Protein AF-A0A962YBY5-F1 (afdb_monomer_lite)

Sequence (63 aa):
MNENHPASNQLTGARFLAEALKHCGVRDVFFIDAILRASLIEMEQVGINRVMVHSEKTAAYMA

Secondary structure (DSSP, 8-state):
------S-----HHHHHHHHHHHTT--EEEE-S-S-HHHHHHHHHTTPEEEE-SSHHHHHHH-

pLDDT: mean 76.64, std 13.69, range [37.12, 89.0]

Structure (mmCIF, N/CA/C/O 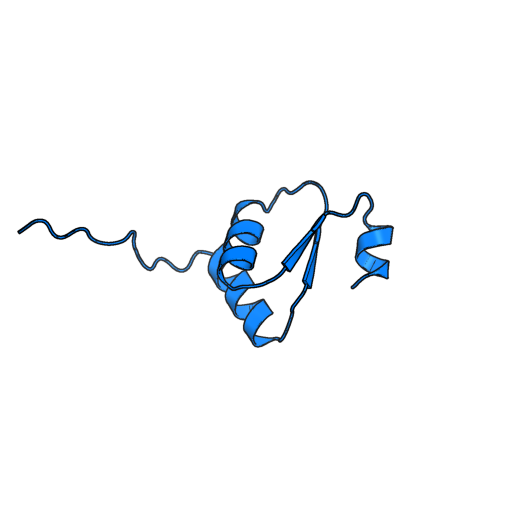backbone):
data_AF-A0A962YBY5-F1
#
_entry.id   AF-A0A962YBY5-F1
#
loop_
_atom_site.group_PDB
_atom_site.id
_atom_site.type_symbol
_atom_site.label_atom_id
_atom_site.label_alt_id
_atom_site.label_comp_id
_atom_site.label_asym_id
_atom_site.label_entity_id
_atom_site.label_seq_id
_atom_site.pdbx_PDB_ins_code
_atom_site.Cartn_x
_atom_site.Cartn_y
_atom_site.Cartn_z
_atom_site.occupancy
_atom_site.B_iso_or_equiv
_atom_site.auth_seq_id
_atom_site.auth_comp_id
_atom_site.auth_asym_id
_atom_site.auth_atom_id
_atom_site.pdbx_PDB_model_num
ATOM 1 N N . MET A 1 1 ? -10.398 7.635 38.472 1.00 39.06 1 MET A N 1
ATOM 2 C CA . MET A 1 1 ? -11.103 7.266 37.228 1.00 39.06 1 MET A CA 1
ATOM 3 C C . MET A 1 1 ? -10.354 7.956 36.107 1.00 39.06 1 MET A C 1
ATOM 5 O O . MET A 1 1 ? -10.411 9.171 36.038 1.00 39.06 1 MET A O 1
ATOM 9 N N . ASN A 1 2 ? -9.499 7.222 35.391 1.00 37.12 2 ASN A N 1
ATOM 10 C CA . ASN A 1 2 ? -8.652 7.779 34.335 1.00 37.12 2 ASN A CA 1
ATOM 11 C C . ASN A 1 2 ? -9.153 7.206 33.009 1.00 37.12 2 ASN A C 1
ATOM 13 O O . ASN A 1 2 ? -8.800 6.098 32.609 1.00 37.12 2 ASN A O 1
ATOM 17 N N . GLU A 1 3 ? -10.079 7.931 32.405 1.00 47.25 3 GLU A N 1
ATOM 18 C CA . GLU A 1 3 ? -10.660 7.649 31.102 1.00 47.25 3 GLU A CA 1
ATOM 19 C C . GLU A 1 3 ? -9.640 7.938 29.996 1.00 47.25 3 GLU A C 1
ATOM 21 O O . GLU A 1 3 ? -9.578 9.027 29.427 1.00 47.25 3 GLU A O 1
ATOM 26 N N . ASN A 1 4 ? -8.823 6.922 29.699 1.00 48.38 4 ASN A N 1
ATOM 27 C CA . ASN A 1 4 ? -8.094 6.816 28.440 1.00 48.38 4 ASN A CA 1
ATOM 28 C C . ASN A 1 4 ? -9.114 6.815 27.295 1.00 48.38 4 ASN A C 1
ATOM 30 O O . ASN A 1 4 ? -9.629 5.768 26.907 1.00 48.38 4 ASN A O 1
ATOM 34 N N . HIS A 1 5 ? -9.418 7.998 26.774 1.00 46.31 5 HIS A N 1
ATOM 35 C CA . HIS A 1 5 ? -10.086 8.156 25.495 1.00 46.31 5 HIS A CA 1
ATOM 36 C C . HIS A 1 5 ? -9.132 7.616 24.418 1.00 46.31 5 HIS A C 1
ATOM 38 O O . HIS A 1 5 ? -8.062 8.206 24.233 1.00 46.31 5 HIS A O 1
ATOM 44 N N . PRO A 1 6 ? -9.441 6.504 23.718 1.00 47.75 6 PRO A N 1
ATOM 45 C CA . PRO A 1 6 ? -8.658 6.139 22.551 1.00 47.75 6 PRO A CA 1
ATOM 46 C C . PRO A 1 6 ? -8.778 7.289 21.552 1.00 47.75 6 PRO A C 1
ATOM 48 O O . PRO A 1 6 ? -9.848 7.890 21.415 1.00 47.75 6 PRO A O 1
ATOM 51 N N . ALA A 1 7 ? -7.655 7.632 20.921 1.00 49.44 7 ALA A N 1
ATOM 52 C CA . ALA A 1 7 ? -7.567 8.695 19.935 1.00 49.44 7 ALA A CA 1
ATOM 53 C C . ALA A 1 7 ? -8.789 8.652 19.009 1.00 49.44 7 ALA A C 1
ATOM 55 O O . ALA A 1 7 ? -9.124 7.616 18.442 1.00 49.44 7 ALA A O 1
ATOM 56 N N . SER A 1 8 ? -9.478 9.788 18.963 1.00 48.03 8 SER A N 1
ATOM 57 C CA . SER A 1 8 ? -10.677 10.081 18.193 1.00 48.03 8 SER A CA 1
ATOM 58 C C . SER A 1 8 ? -10.892 9.188 16.964 1.00 48.03 8 SER A C 1
ATOM 60 O O . SER A 1 8 ? -10.023 9.115 16.097 1.00 48.03 8 SER A O 1
ATOM 62 N N . ASN A 1 9 ? -12.099 8.631 16.856 1.00 58.75 9 ASN A N 1
ATOM 63 C CA . ASN A 1 9 ? -12.712 7.994 15.683 1.00 58.75 9 ASN A CA 1
ATOM 64 C C . ASN A 1 9 ? -12.858 8.955 14.471 1.00 58.75 9 ASN A C 1
ATOM 66 O O . ASN A 1 9 ? -13.915 9.051 13.853 1.00 58.75 9 ASN A O 1
ATOM 70 N N . GLN A 1 10 ? -11.832 9.749 14.166 1.00 64.00 10 GLN A N 1
ATOM 71 C CA . GLN A 1 10 ? -11.813 10.649 13.022 1.00 64.00 10 GLN A CA 1
ATOM 72 C C . GLN A 1 10 ? -11.466 9.830 11.785 1.00 64.00 10 GLN A C 1
ATOM 74 O O . GLN A 1 10 ? -10.330 9.389 11.620 1.00 64.00 10 GLN A O 1
ATOM 79 N N . LEU A 1 11 ? -12.460 9.621 10.922 1.00 73.19 11 LEU A N 1
ATOM 80 C CA . LEU A 1 11 ? -12.272 9.006 9.616 1.00 73.19 11 LEU A CA 1
ATOM 81 C C . LEU A 1 11 ? -11.311 9.878 8.797 1.00 73.19 11 LEU A C 1
ATOM 83 O O . LEU A 1 11 ? -11.690 10.917 8.257 1.00 73.19 11 LEU A O 1
ATOM 87 N N . THR A 1 12 ? -10.046 9.475 8.737 1.00 84.94 12 THR A N 1
ATOM 88 C CA . THR A 1 12 ? -9.059 10.129 7.880 1.00 84.94 12 THR A CA 1
ATOM 89 C C . THR A 1 12 ? -9.283 9.699 6.430 1.00 84.94 12 THR A C 1
ATOM 91 O O . THR A 1 12 ? -9.790 8.608 6.165 1.00 84.94 12 THR A O 1
ATOM 94 N N . GLY A 1 13 ? -8.870 10.522 5.461 1.00 82.56 13 GLY A N 1
ATOM 95 C CA . GLY A 1 13 ? -8.941 10.132 4.044 1.00 82.56 13 GLY A CA 1
ATOM 96 C C . GLY A 1 13 ? -8.170 8.836 3.744 1.00 82.56 13 GLY A C 1
ATOM 97 O O . GLY A 1 13 ? -8.598 8.036 2.917 1.00 82.56 13 GLY A O 1
ATOM 98 N N . ALA A 1 14 ? -7.079 8.592 4.479 1.00 83.00 14 ALA A N 1
ATOM 99 C CA . ALA A 1 14 ? -6.305 7.352 4.438 1.00 83.00 14 ALA A CA 1
ATOM 100 C C . ALA A 1 14 ? -7.125 6.134 4.905 1.00 83.00 14 ALA A C 1
ATOM 102 O O . ALA A 1 14 ? -7.173 5.121 4.207 1.00 83.00 14 ALA A O 1
ATOM 103 N N . ARG A 1 15 ? -7.814 6.263 6.046 1.00 81.00 15 ARG A N 1
ATOM 104 C CA . ARG A 1 15 ? -8.695 5.233 6.611 1.00 81.00 15 ARG A CA 1
ATOM 105 C C . ARG A 1 15 ? -9.859 4.910 5.678 1.00 81.00 15 ARG A C 1
ATOM 107 O O . ARG A 1 15 ? -10.105 3.745 5.384 1.00 81.00 15 ARG A O 1
ATOM 114 N N . PHE A 1 16 ? -10.528 5.944 5.169 1.00 88.00 16 PHE A N 1
ATOM 115 C CA . PHE A 1 16 ? -11.638 5.790 4.231 1.00 88.00 16 PHE A CA 1
ATOM 116 C C . PHE A 1 16 ? -11.216 5.027 2.969 1.00 88.00 16 PHE A C 1
ATOM 118 O O . PHE A 1 16 ? -11.901 4.095 2.554 1.00 88.00 16 PHE A O 1
ATOM 125 N N . LEU A 1 17 ? -10.063 5.375 2.385 1.00 85.62 17 LEU A N 1
ATOM 126 C CA . LEU A 1 17 ? -9.546 4.689 1.201 1.00 85.62 17 LEU A CA 1
ATOM 127 C C . LEU A 1 17 ? -9.237 3.210 1.483 1.00 85.62 17 LEU A C 1
ATOM 129 O O . LEU A 1 17 ? -9.593 2.350 0.679 1.00 85.62 17 LEU A O 1
ATOM 133 N N . ALA A 1 18 ? -8.609 2.905 2.621 1.00 85.69 18 ALA A N 1
ATOM 134 C CA . ALA A 1 18 ? -8.303 1.531 3.017 1.00 85.69 18 ALA A CA 1
ATOM 135 C C . ALA A 1 18 ? -9.579 0.685 3.201 1.00 85.69 18 ALA A C 1
ATOM 137 O O . ALA A 1 18 ? -9.667 -0.436 2.697 1.00 85.69 18 ALA A O 1
ATOM 138 N N . GLU A 1 19 ? -10.596 1.234 3.869 1.00 86.31 19 GLU A N 1
ATOM 139 C CA . GLU A 1 19 ? -11.877 0.554 4.096 1.00 86.31 19 GLU A CA 1
ATOM 140 C C . GLU A 1 19 ? -12.692 0.373 2.805 1.00 86.31 19 G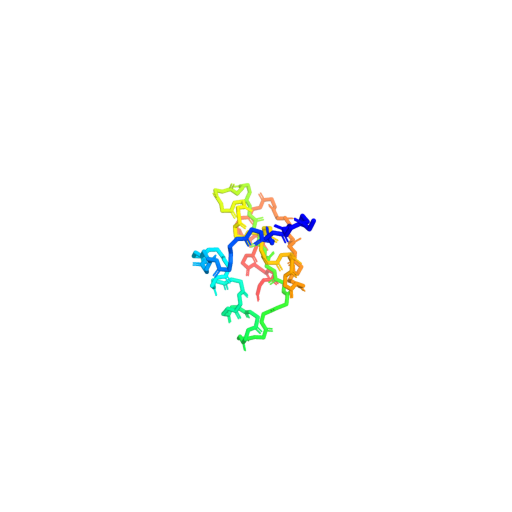LU A C 1
ATOM 142 O O . GLU A 1 19 ? -13.330 -0.671 2.625 1.00 86.31 19 GLU A O 1
ATOM 147 N N . ALA A 1 20 ? -12.634 1.341 1.885 1.00 88.19 20 ALA A N 1
ATOM 148 C CA . ALA A 1 20 ? -13.266 1.247 0.572 1.00 88.19 20 ALA A CA 1
ATOM 149 C C . ALA A 1 20 ? -12.623 0.150 -0.293 1.00 88.19 20 ALA A C 1
ATOM 151 O O . ALA A 1 20 ? -13.331 -0.693 -0.841 1.00 88.19 20 ALA A O 1
ATOM 152 N N . LEU A 1 21 ? -11.287 0.101 -0.367 1.00 88.38 21 LEU A N 1
ATOM 153 C CA . LEU A 1 21 ? -10.567 -0.934 -1.124 1.00 88.38 21 LEU A CA 1
ATOM 154 C C . LEU A 1 21 ? -10.834 -2.339 -0.573 1.00 88.38 21 LEU A C 1
ATOM 156 O O . LEU A 1 21 ? -11.036 -3.279 -1.343 1.00 88.38 21 LEU A O 1
ATOM 160 N N . LYS A 1 22 ? -10.915 -2.471 0.755 1.00 87.69 22 LYS A N 1
ATOM 161 C CA . LYS A 1 22 ? -11.292 -3.727 1.407 1.00 87.69 22 LYS A CA 1
ATOM 162 C C . LYS A 1 22 ? -12.710 -4.171 1.035 1.00 87.69 22 LYS A C 1
ATOM 164 O O . LYS A 1 22 ? -12.909 -5.346 0.737 1.00 87.69 22 LYS A O 1
ATOM 169 N N . HIS A 1 23 ? -13.683 -3.256 1.006 1.00 89.00 23 HIS A N 1
ATOM 170 C CA . HIS A 1 23 ? -15.048 -3.569 0.557 1.00 89.00 23 HIS A CA 1
ATOM 171 C C . HIS A 1 23 ? -15.114 -3.965 -0.921 1.00 89.00 23 HIS A C 1
ATOM 173 O O . HIS A 1 23 ? -15.928 -4.810 -1.287 1.00 89.00 23 HIS A O 1
ATOM 179 N N . CYS A 1 24 ? -14.230 -3.419 -1.757 1.00 87.94 24 CYS A N 1
ATOM 180 C CA . CYS A 1 24 ? -14.078 -3.838 -3.150 1.00 87.94 24 CYS A CA 1
ATOM 181 C C . CYS A 1 24 ? -13.396 -5.212 -3.312 1.00 87.94 24 CYS A C 1
ATOM 183 O O . CYS A 1 24 ? -13.281 -5.700 -4.433 1.00 87.94 24 CYS A O 1
ATOM 185 N N . GLY A 1 25 ? -12.946 -5.848 -2.224 1.00 87.06 25 GLY A N 1
ATOM 186 C CA . GLY A 1 25 ? -12.323 -7.173 -2.249 1.00 87.06 25 GLY A CA 1
ATOM 187 C C . GLY A 1 25 ? -10.838 -7.180 -2.621 1.00 87.06 25 GLY A C 1
ATOM 188 O O . GLY A 1 25 ? -10.296 -8.245 -2.917 1.00 87.06 25 GLY A O 1
ATOM 189 N N . VAL A 1 26 ? -10.171 -6.022 -2.597 1.00 88.25 26 VAL A N 1
ATOM 190 C CA . VAL A 1 26 ? -8.731 -5.907 -2.870 1.00 88.25 26 VAL A CA 1
ATOM 191 C C . VAL A 1 26 ? -7.931 -6.557 -1.736 1.00 88.25 26 VAL A C 1
ATOM 193 O O . VAL A 1 26 ? -8.206 -6.315 -0.560 1.00 88.25 26 VAL A O 1
ATOM 196 N N . ARG A 1 27 ? -6.940 -7.388 -2.089 1.00 85.25 27 ARG A N 1
ATOM 197 C CA . ARG A 1 27 ? -6.108 -8.149 -1.133 1.00 85.25 27 ARG A CA 1
ATOM 198 C C . ARG A 1 27 ? -4.661 -7.676 -1.072 1.00 85.25 27 ARG A C 1
ATOM 200 O O . ARG A 1 27 ? -4.089 -7.616 0.015 1.00 85.25 27 ARG A O 1
ATOM 207 N N . ASP A 1 28 ? -4.103 -7.312 -2.220 1.00 87.31 28 ASP A N 1
ATOM 208 C CA . ASP A 1 28 ? -2.697 -6.960 -2.372 1.00 87.31 28 ASP A CA 1
ATOM 209 C C . ASP A 1 28 ? -2.587 -5.599 -3.068 1.00 87.31 28 ASP A C 1
ATOM 211 O O . ASP A 1 28 ? -3.290 -5.324 -4.042 1.00 87.31 28 ASP A O 1
ATOM 215 N N . VAL A 1 29 ? -1.726 -4.726 -2.546 1.00 82.38 29 VAL A N 1
ATOM 216 C CA . VAL A 1 29 ? -1.444 -3.401 -3.112 1.00 82.38 29 VAL A CA 1
ATOM 217 C C . VAL A 1 29 ? 0.049 -3.290 -3.408 1.00 82.38 29 VAL A C 1
ATOM 219 O O . VAL A 1 29 ? 0.888 -3.399 -2.507 1.00 82.38 29 VAL A O 1
ATOM 222 N N . PHE A 1 30 ? 0.376 -3.037 -4.677 1.00 80.62 30 PHE A N 1
ATOM 223 C CA . PHE A 1 30 ? 1.741 -2.832 -5.160 1.00 80.62 30 PHE A CA 1
ATOM 224 C C . PHE A 1 30 ? 2.066 -1.338 -5.215 1.00 80.62 30 PHE A C 1
ATOM 226 O O . PHE A 1 30 ? 1.322 -0.561 -5.810 1.00 80.62 30 PHE A O 1
ATOM 233 N N . PHE A 1 31 ? 3.174 -0.920 -4.603 1.00 77.25 31 PHE A N 1
ATOM 234 C CA . PHE A 1 31 ? 3.547 0.497 -4.524 1.00 77.25 31 PHE A CA 1
ATOM 235 C C . PHE A 1 31 ? 5.063 0.710 -4.649 1.00 77.25 31 PHE A C 1
ATOM 237 O O . PHE A 1 31 ? 5.854 -0.210 -4.429 1.00 77.25 31 PHE A O 1
ATOM 244 N N . ILE A 1 32 ? 5.462 1.941 -4.987 1.00 77.38 32 ILE A N 1
ATOM 245 C CA . ILE A 1 32 ? 6.860 2.409 -5.071 1.00 77.38 32 ILE A CA 1
ATOM 246 C C . ILE A 1 32 ? 7.017 3.624 -4.160 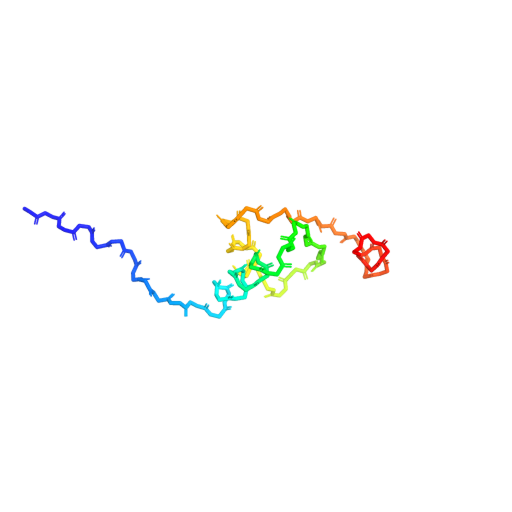1.00 77.38 32 ILE A C 1
ATOM 248 O O . ILE A 1 32 ? 6.038 4.334 -3.937 1.00 77.38 32 ILE A O 1
ATOM 252 N N . ASP A 1 33 ? 8.229 3.789 -3.614 1.00 64.94 33 ASP A N 1
ATOM 253 C CA . ASP A 1 33 ? 8.714 4.849 -2.711 1.00 64.94 33 ASP A CA 1
ATOM 254 C C . ASP A 1 33 ? 7.701 5.980 -2.423 1.00 64.94 33 ASP A C 1
ATOM 256 O O . ASP A 1 33 ? 7.389 6.824 -3.264 1.00 64.94 33 ASP A O 1
ATOM 260 N N . ALA A 1 34 ? 7.093 5.922 -1.233 1.00 63.19 34 ALA A N 1
ATOM 261 C CA . ALA A 1 34 ? 5.713 6.364 -1.056 1.00 63.19 34 ALA A CA 1
ATOM 262 C C . ALA A 1 34 ? 5.556 7.799 -0.521 1.00 63.19 34 ALA A C 1
ATOM 264 O O . ALA A 1 34 ? 5.941 8.123 0.606 1.00 63.19 34 ALA A O 1
ATOM 265 N N . ILE A 1 35 ? 4.819 8.620 -1.273 1.00 62.91 35 ILE A N 1
ATOM 266 C CA . ILE A 1 35 ? 4.201 9.873 -0.797 1.00 62.91 35 ILE A CA 1
ATOM 267 C C . ILE A 1 35 ? 2.988 9.564 0.117 1.00 62.91 35 ILE A C 1
ATOM 269 O O . ILE A 1 35 ? 2.643 10.350 0.994 1.00 62.91 35 ILE A O 1
ATOM 273 N N . LEU A 1 36 ? 2.387 8.372 -0.003 1.00 68.44 36 LEU A N 1
ATOM 274 C CA . LEU A 1 36 ? 1.161 7.951 0.699 1.00 68.44 36 LEU A CA 1
ATOM 275 C C . LEU A 1 36 ? 1.419 7.026 1.903 1.00 68.44 36 LEU A C 1
ATOM 277 O O . LEU A 1 36 ? 0.687 6.064 2.133 1.00 68.44 36 LEU A O 1
ATOM 281 N N . ARG A 1 37 ? 2.463 7.308 2.693 1.00 75.56 37 ARG A N 1
ATOM 282 C CA . ARG A 1 37 ? 2.855 6.470 3.846 1.00 75.56 37 ARG A CA 1
ATOM 283 C C . ARG A 1 37 ? 1.718 6.233 4.844 1.00 75.56 37 ARG A C 1
ATOM 285 O O . ARG A 1 37 ? 1.537 5.105 5.283 1.00 75.56 37 ARG A O 1
ATOM 292 N N . ALA A 1 38 ? 0.928 7.262 5.156 1.00 78.81 38 ALA A N 1
ATOM 293 C CA . ALA A 1 38 ? -0.198 7.138 6.085 1.00 78.81 38 ALA A CA 1
ATOM 294 C C . ALA A 1 38 ? -1.278 6.164 5.574 1.00 78.81 38 ALA A C 1
ATOM 296 O O . ALA A 1 38 ? -1.753 5.324 6.329 1.00 78.81 38 ALA A O 1
ATOM 297 N N . SER A 1 39 ? -1.617 6.217 4.283 1.00 78.38 39 SER A N 1
ATOM 298 C CA . SER A 1 39 ? -2.608 5.315 3.682 1.00 78.38 39 SER A CA 1
ATOM 299 C C . SER A 1 39 ? -2.132 3.868 3.644 1.00 78.38 39 SER A C 1
ATOM 301 O O . SER A 1 39 ? -2.916 2.969 3.920 1.00 78.38 39 SER A O 1
ATOM 303 N N . LEU A 1 40 ? -0.849 3.633 3.359 1.00 79.06 40 LEU A N 1
ATOM 304 C CA . LEU A 1 40 ? -0.274 2.284 3.368 1.00 79.06 40 LEU A CA 1
ATOM 305 C C . LEU A 1 40 ? -0.311 1.645 4.763 1.00 79.06 40 LEU A C 1
ATOM 307 O O . LEU A 1 40 ? -0.568 0.450 4.878 1.00 79.06 40 LEU A O 1
ATOM 311 N N . ILE A 1 41 ? -0.094 2.442 5.813 1.00 84.00 41 ILE A N 1
ATOM 312 C CA . ILE A 1 41 ? -0.187 1.977 7.203 1.00 84.00 41 ILE A CA 1
ATOM 313 C C . ILE A 1 41 ? -1.630 1.583 7.541 1.00 84.00 41 ILE A C 1
ATOM 315 O O . ILE A 1 41 ? -1.855 0.514 8.098 1.00 84.00 41 ILE A O 1
ATOM 319 N N . GLU A 1 42 ? -2.618 2.399 7.166 1.00 82.81 42 GLU A N 1
ATOM 320 C CA . GLU A 1 42 ? -4.034 2.063 7.379 1.00 82.81 42 GLU A CA 1
ATOM 321 C C . GLU A 1 42 ? -4.465 0.823 6.575 1.00 82.81 42 GLU A C 1
ATOM 323 O O . GLU A 1 42 ? -5.231 0.000 7.072 1.00 82.81 42 GLU A O 1
ATOM 328 N N 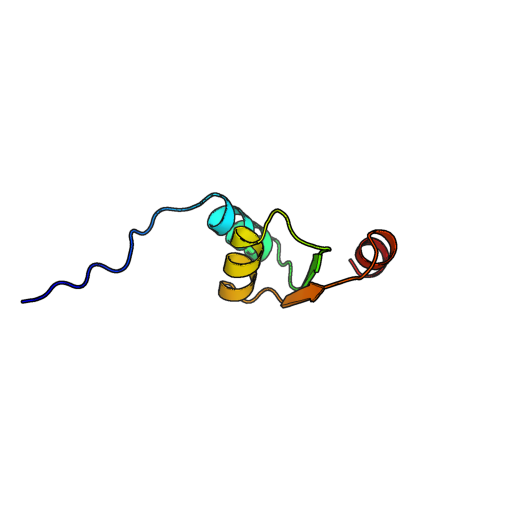. MET A 1 43 ? -3.937 0.637 5.359 1.00 82.44 43 MET A N 1
ATOM 329 C CA . MET A 1 43 ? -4.170 -0.565 4.546 1.00 82.44 43 MET A CA 1
ATOM 330 C C . MET A 1 43 ? -3.638 -1.834 5.230 1.00 82.44 43 MET A C 1
ATOM 332 O O . MET A 1 43 ? -4.350 -2.836 5.309 1.00 82.44 43 MET A O 1
ATOM 336 N N . GLU A 1 44 ? -2.431 -1.779 5.797 1.00 82.81 44 GLU A N 1
ATOM 337 C CA . GLU A 1 44 ? -1.859 -2.881 6.580 1.00 82.81 44 GLU A CA 1
ATOM 338 C C . GLU A 1 44 ? -2.714 -3.187 7.823 1.00 82.81 44 GLU A C 1
ATOM 340 O O . GLU A 1 44 ? -3.002 -4.349 8.108 1.00 82.81 44 GLU A O 1
ATOM 345 N N . GLN A 1 45 ? -3.224 -2.158 8.511 1.00 85.31 45 GLN A N 1
ATOM 346 C CA . GLN A 1 45 ? -4.104 -2.329 9.676 1.00 85.31 45 GLN A CA 1
ATOM 347 C C . GLN A 1 45 ? -5.444 -2.997 9.345 1.00 85.31 45 GLN A C 1
ATOM 349 O O . GLN A 1 45 ? -6.003 -3.700 10.190 1.00 85.31 45 GLN A O 1
ATOM 354 N N . VAL A 1 46 ? -5.979 -2.801 8.136 1.00 85.12 46 VAL A N 1
ATOM 355 C CA . VAL A 1 46 ? -7.214 -3.477 7.701 1.00 85.12 46 VAL A CA 1
ATOM 356 C C . VAL A 1 46 ? -6.959 -4.852 7.072 1.00 85.12 46 VAL A C 1
ATOM 358 O O . VAL A 1 46 ? -7.929 -5.541 6.734 1.00 85.12 46 VAL A O 1
ATOM 361 N N . GLY A 1 47 ? -5.695 -5.282 6.985 1.00 83.25 47 GLY A N 1
ATOM 362 C CA . GLY A 1 47 ? -5.278 -6.608 6.523 1.00 83.25 47 GLY A CA 1
ATOM 363 C C . GLY A 1 47 ? -4.961 -6.705 5.030 1.00 83.25 47 GLY A C 1
ATOM 364 O O . GLY A 1 47 ? -5.020 -7.802 4.482 1.00 83.25 47 GLY A O 1
ATOM 365 N N . ILE A 1 48 ?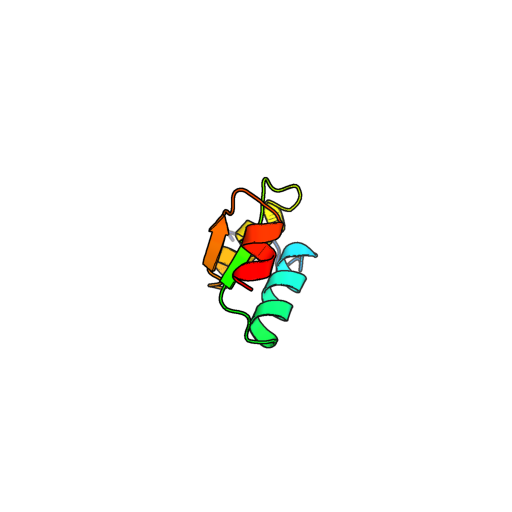 -4.666 -5.586 4.364 1.00 86.69 48 ILE A N 1
ATOM 366 C CA . ILE A 1 48 ? -4.199 -5.569 2.971 1.00 86.69 48 ILE A CA 1
ATOM 367 C C . ILE A 1 48 ? -2.680 -5.747 2.960 1.00 86.69 48 ILE A C 1
ATOM 369 O O . ILE A 1 48 ? -1.956 -5.025 3.651 1.00 86.69 48 ILE A O 1
ATOM 373 N N . ASN A 1 49 ? -2.185 -6.682 2.146 1.00 85.31 49 ASN A N 1
ATOM 374 C CA . ASN A 1 49 ? -0.749 -6.891 1.999 1.00 85.31 49 ASN A CA 1
ATOM 375 C C . ASN A 1 49 ? -0.151 -5.793 1.123 1.00 85.31 49 ASN A C 1
ATOM 377 O O . ASN A 1 49 ? -0.621 -5.524 0.015 1.00 85.31 49 ASN A O 1
ATOM 381 N N . ARG A 1 50 ? 0.937 -5.190 1.596 1.00 82.12 50 ARG A N 1
ATOM 382 C CA . ARG A 1 50 ? 1.689 -4.191 0.840 1.00 82.12 50 ARG A CA 1
ATOM 383 C C . ARG A 1 50 ? 2.923 -4.839 0.217 1.00 82.12 50 ARG A C 1
ATOM 385 O O . ARG A 1 50 ? 3.768 -5.380 0.928 1.00 82.12 50 ARG A O 1
ATOM 392 N N . VAL A 1 51 ? 3.050 -4.762 -1.103 1.00 84.25 51 VAL A N 1
ATOM 393 C CA . VAL A 1 51 ? 4.205 -5.298 -1.833 1.00 84.25 51 VAL A CA 1
ATOM 394 C C . VAL A 1 51 ? 4.972 -4.138 -2.453 1.00 84.25 51 VAL A C 1
ATOM 396 O O . VAL A 1 51 ? 4.476 -3.433 -3.331 1.00 84.25 51 VAL A O 1
ATOM 399 N N . MET A 1 52 ? 6.195 -3.922 -1.972 1.00 82.88 52 MET A N 1
ATOM 400 C CA . MET A 1 52 ? 7.082 -2.918 -2.549 1.00 82.88 52 MET A CA 1
ATOM 401 C C . MET A 1 52 ? 7.647 -3.452 -3.863 1.00 82.88 52 MET A C 1
ATOM 403 O O . MET A 1 52 ? 8.260 -4.518 -3.895 1.00 82.88 52 MET A O 1
ATOM 407 N N . VAL A 1 53 ? 7.459 -2.697 -4.937 1.00 81.56 53 VAL A N 1
ATOM 408 C CA . VAL A 1 53 ? 8.069 -2.980 -6.239 1.00 81.56 53 VAL A CA 1
ATOM 409 C C . VAL A 1 53 ? 9.136 -1.934 -6.557 1.00 81.56 53 VAL A C 1
ATOM 411 O O . VAL A 1 53 ? 9.130 -0.829 -6.023 1.00 81.56 53 VAL A O 1
ATOM 414 N N . HIS A 1 54 ? 10.074 -2.281 -7.435 1.00 81.31 54 HIS A N 1
ATOM 415 C CA . HIS A 1 54 ? 11.174 -1.389 -7.821 1.00 81.31 54 HIS A CA 1
ATOM 416 C C . HIS A 1 54 ? 10.870 -0.544 -9.073 1.00 81.31 54 HIS A C 1
ATOM 418 O O . HIS A 1 54 ? 11.666 0.316 -9.438 1.00 81.31 54 HIS A O 1
ATOM 424 N N . SER A 1 55 ? 9.750 -0.798 -9.761 1.00 80.12 55 SER A N 1
ATOM 425 C CA . SER A 1 55 ? 9.355 -0.095 -10.989 1.00 80.12 55 SER A CA 1
ATOM 426 C C . SER A 1 55 ? 7.842 -0.143 -11.200 1.00 80.12 55 SER A C 1
ATOM 428 O O . SER A 1 55 ? 7.208 -1.154 -10.894 1.00 80.12 55 SER A O 1
ATOM 430 N N . GLU A 1 56 ? 7.266 0.935 -11.749 1.00 81.31 56 GLU A N 1
ATOM 431 C CA . GLU A 1 56 ? 5.816 1.060 -11.991 1.00 81.31 56 GLU A CA 1
ATOM 432 C C . GLU A 1 56 ? 5.345 0.003 -12.987 1.00 81.31 56 GLU A C 1
ATOM 434 O O . GLU A 1 56 ? 4.263 -0.562 -12.853 1.00 81.31 56 GLU A O 1
ATOM 439 N N . LYS A 1 57 ? 6.225 -0.357 -13.929 1.00 85.44 57 LYS A N 1
ATOM 440 C CA . LYS A 1 57 ? 6.004 -1.455 -14.868 1.00 85.44 57 LYS A CA 1
ATOM 441 C C . LYS A 1 57 ? 5.800 -2.789 -14.149 1.00 85.44 57 LYS A C 1
ATOM 443 O O . LYS A 1 57 ? 4.949 -3.576 -14.550 1.00 85.44 57 LYS A O 1
ATOM 448 N N . THR A 1 58 ? 6.572 -3.045 -13.096 1.00 83.50 58 THR A N 1
ATOM 449 C CA . THR A 1 58 ? 6.453 -4.275 -12.307 1.00 83.50 58 THR A CA 1
ATOM 450 C C . THR A 1 58 ? 5.194 -4.257 -11.443 1.00 83.50 58 THR A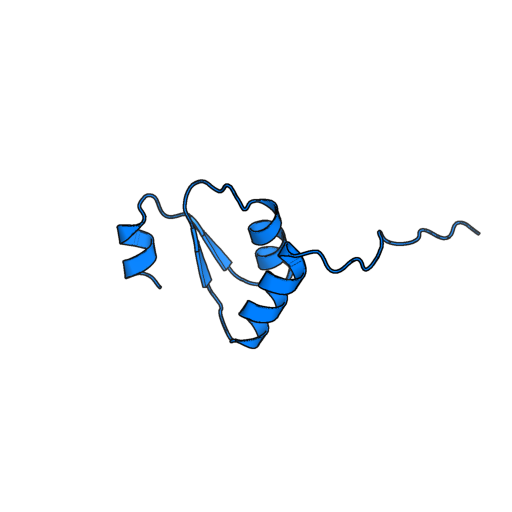 C 1
ATOM 452 O O . THR A 1 58 ? 4.556 -5.295 -11.331 1.00 83.50 58 THR A O 1
ATOM 455 N N . ALA A 1 59 ? 4.791 -3.102 -10.891 1.00 82.88 59 ALA A N 1
ATOM 456 C CA . ALA A 1 59 ? 3.500 -2.971 -10.199 1.00 82.88 59 ALA A CA 1
ATOM 457 C C . ALA A 1 59 ? 2.331 -3.312 -11.127 1.00 82.88 59 ALA A C 1
ATOM 459 O O . ALA A 1 59 ? 1.506 -4.149 -10.783 1.00 82.88 59 ALA A O 1
ATOM 460 N N . ALA A 1 60 ? 2.293 -2.704 -12.315 1.00 82.00 60 ALA A N 1
ATOM 461 C CA . ALA A 1 60 ? 1.208 -2.912 -13.269 1.00 82.00 60 ALA A CA 1
ATOM 462 C C . ALA A 1 60 ? 1.147 -4.349 -13.808 1.00 82.00 60 ALA A C 1
ATOM 464 O O . ALA A 1 60 ? 0.076 -4.822 -14.152 1.00 82.00 60 ALA A O 1
ATOM 465 N N . TYR A 1 61 ? 2.285 -5.044 -13.892 1.00 86.56 61 TYR A N 1
ATOM 466 C CA . TYR A 1 61 ? 2.312 -6.452 -14.291 1.00 86.56 61 TYR A CA 1
ATOM 467 C C . TYR A 1 61 ? 1.733 -7.393 -13.221 1.00 86.56 61 TYR A C 1
ATOM 469 O O . TYR A 1 61 ? 1.231 -8.460 -13.558 1.00 86.56 61 TYR A O 1
ATOM 477 N N . MET A 1 62 ? 1.853 -7.031 -11.942 1.00 82.50 62 MET A N 1
ATOM 478 C CA . MET A 1 62 ? 1.469 -7.893 -10.819 1.00 82.50 62 MET A CA 1
ATOM 479 C C . MET A 1 62 ? 0.039 -7.654 -10.313 1.00 82.50 62 MET A C 1
ATOM 481 O O . MET A 1 62 ? -0.466 -8.484 -9.558 1.00 82.50 62 MET A O 1
ATOM 485 N N . ALA A 1 63 ? -0.573 -6.528 -10.689 1.00 79.94 63 ALA A N 1
ATOM 486 C CA . ALA A 1 63 ? -1.921 -6.113 -10.298 1.00 79.94 63 ALA A CA 1
ATOM 487 C C . ALA A 1 63 ? -2.993 -6.666 -11.248 1.00 79.94 63 ALA A C 1
ATOM 489 O O . ALA A 1 63 ? -4.071 -7.043 -10.736 1.00 79.94 63 ALA A O 1
#

Radius of gyration: 14.61 Å; chains: 1; bounding box: 26×19×52 Å

Foldseek 3Di:
DDDPDPPDPDCDPLLVVLVVCVVVVAAEAEDEDDPSVSNVVNNVVVRHHYDYDPDPVVRVVVD